Protein AF-A0A261DA82-F1 (afdb_monomer_lite)

Secondary structure (DSSP, 8-state):
-HHHHHHHHHHHHHHHHHHHHHHHHHHHHHHHHHHHSHHHHSHHHHGGGS-HHHHHHTS-HHHHHHHHTS-HHHHHHHHHHHHHHHHHHHHHHHHHHHHHHHHHHHHHHHHHHHHHHHHHHHHHHHHTT--

pLDDT: mean 86.49, std 10.35, range [43.69, 94.88]

Radius of gyration: 26.46 Å; chains: 1; bounding box: 44×28×82 Å

Foldseek 3Di:
DVLVVLLVVLVVLLVVLVVLLVVLVVQLVVLVCCQVCVCVVCVVVCVCLPDLVSVLVVDDPVVSVVLVPDDPVVSNVVSVVVSVVVVVVSNVVSVVSNVVSVVSNVVSVVSNVVSVVSNVVSVVVVVVVVD

Structure (mmCIF, N/CA/C/O backbone):
data_AF-A0A261DA82-F1
#
_entry.id   AF-A0A261DA82-F1
#
loop_
_atom_site.group_PDB
_atom_site.id
_atom_site.type_symbol
_atom_site.label_atom_id
_atom_site.label_alt_id
_atom_site.label_comp_id
_atom_site.label_asym_id
_atom_site.label_entity_id
_atom_site.label_seq_id
_atom_site.pdbx_PDB_ins_code
_atom_site.Cartn_x
_atom_site.Cartn_y
_atom_site.Cartn_z
_atom_site.occupancy
_atom_site.B_iso_or_equiv
_atom_site.auth_seq_id
_atom_site.auth_comp_id
_atom_site.auth_asym_id
_atom_site.auth_atom_id
_atom_site.pdbx_PDB_model_num
ATOM 1 N N . MET A 1 1 ? 21.618 -6.771 -39.440 1.00 57.72 1 MET A N 1
ATOM 2 C CA . MET A 1 1 ? 20.603 -7.438 -38.582 1.00 57.72 1 MET A CA 1
ATOM 3 C C . MET A 1 1 ? 20.587 -6.937 -37.140 1.00 57.72 1 MET A C 1
ATOM 5 O O . MET A 1 1 ? 19.497 -6.680 -36.649 1.00 57.72 1 MET A O 1
ATOM 9 N N . PHE A 1 2 ? 21.736 -6.742 -36.475 1.00 60.53 2 PHE A N 1
ATOM 10 C CA . PHE A 1 2 ? 21.790 -6.279 -35.074 1.00 60.53 2 PHE A CA 1
ATOM 11 C C . PHE A 1 2 ? 21.046 -4.958 -34.789 1.00 60.53 2 PHE A C 1
ATOM 13 O O . PHE A 1 2 ? 20.427 -4.854 -33.739 1.00 60.53 2 PHE A O 1
ATOM 20 N N . LYS A 1 3 ? 21.029 -3.979 -35.712 1.00 61.00 3 LYS A N 1
ATOM 21 C CA . LYS A 1 3 ? 20.269 -2.719 -35.539 1.00 61.00 3 LYS A CA 1
ATOM 22 C C . LYS A 1 3 ? 18.745 -2.940 -35.493 1.00 61.00 3 LYS A C 1
ATOM 24 O O . LYS A 1 3 ? 18.101 -2.449 -34.574 1.00 61.00 3 LYS A O 1
ATOM 29 N N . ASN A 1 4 ? 18.183 -3.740 -36.409 1.00 74.88 4 ASN A N 1
ATOM 30 C CA . ASN A 1 4 ? 16.757 -4.113 -36.368 1.00 74.88 4 ASN A CA 1
ATOM 31 C C . ASN A 1 4 ? 16.421 -4.927 -35.113 1.00 74.88 4 ASN A C 1
ATOM 33 O O . ASN A 1 4 ? 15.353 -4.748 -34.535 1.00 74.88 4 ASN A O 1
ATOM 37 N N . LEU A 1 5 ? 17.348 -5.780 -34.664 1.00 81.06 5 LEU A N 1
ATOM 38 C CA . LEU A 1 5 ? 17.188 -6.547 -33.430 1.00 81.06 5 LEU A CA 1
ATOM 39 C C . LEU A 1 5 ? 17.179 -5.633 -32.192 1.00 81.06 5 LEU A C 1
ATOM 41 O O . LEU A 1 5 ? 16.330 -5.789 -31.322 1.00 81.06 5 LEU A O 1
ATOM 45 N N . LEU A 1 6 ? 18.087 -4.651 -32.138 1.00 80.88 6 LEU A N 1
ATOM 46 C CA . LEU A 1 6 ? 18.182 -3.678 -31.050 1.00 80.88 6 LEU A CA 1
ATOM 47 C C . LEU A 1 6 ? 16.955 -2.759 -31.011 1.00 80.88 6 LEU A C 1
ATOM 49 O O . LEU A 1 6 ? 16.413 -2.511 -29.939 1.00 80.88 6 LEU A O 1
ATOM 53 N N . GLN A 1 7 ? 16.486 -2.296 -32.171 1.00 81.00 7 GLN A N 1
ATOM 54 C CA . GLN A 1 7 ? 15.291 -1.462 -32.274 1.00 81.00 7 GLN A CA 1
ATOM 55 C C . GLN A 1 7 ? 14.031 -2.216 -31.827 1.00 8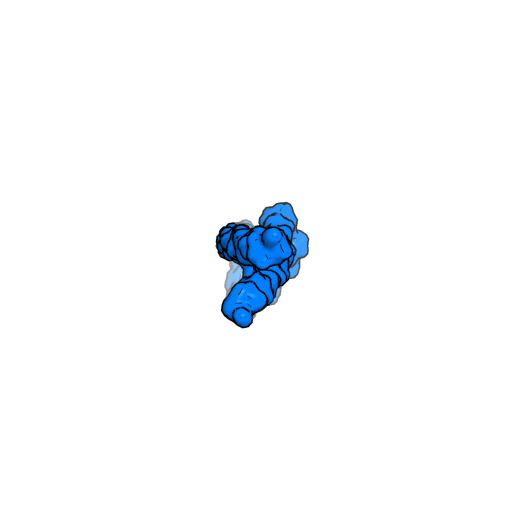1.00 7 GLN A C 1
ATOM 57 O O . GLN A 1 7 ? 13.242 -1.674 -31.051 1.00 81.00 7 GLN A O 1
ATOM 62 N N . LEU A 1 8 ? 13.869 -3.473 -32.260 1.00 85.81 8 LEU A N 1
ATOM 63 C CA . LEU A 1 8 ? 12.772 -4.335 -31.820 1.00 85.81 8 LEU A CA 1
ATOM 64 C C . LEU A 1 8 ? 12.847 -4.604 -30.310 1.00 85.81 8 LEU A C 1
ATOM 66 O O . LEU A 1 8 ? 11.846 -4.457 -29.616 1.00 85.81 8 LEU A O 1
ATOM 70 N N . TYR A 1 9 ? 14.036 -4.922 -29.788 1.00 89.69 9 TYR A N 1
ATOM 71 C CA . TYR A 1 9 ? 14.264 -5.111 -28.355 1.00 89.69 9 TYR A CA 1
ATOM 72 C C . TYR A 1 9 ? 13.869 -3.868 -27.548 1.00 89.69 9 TYR A C 1
ATOM 74 O O . TYR A 1 9 ? 13.077 -3.968 -26.612 1.00 89.69 9 TYR A O 1
ATOM 82 N N . SER A 1 10 ? 14.356 -2.682 -27.930 1.00 87.44 10 SER A N 1
ATOM 83 C CA . SER A 1 10 ? 14.021 -1.435 -27.236 1.00 87.44 10 SER A CA 1
ATOM 84 C C . SER A 1 10 ? 12.520 -1.149 -27.258 1.00 87.44 10 SER A C 1
ATOM 86 O O . SER A 1 10 ? 11.976 -0.730 -26.242 1.00 87.44 10 SER A O 1
ATOM 88 N N . MET A 1 11 ? 11.834 -1.417 -28.374 1.00 87.06 11 MET A N 1
ATOM 89 C CA . MET A 1 11 ? 10.383 -1.237 -28.476 1.00 87.06 11 MET A CA 1
ATOM 90 C C . MET A 1 11 ? 9.617 -2.186 -27.542 1.00 87.06 11 MET A C 1
ATOM 92 O O . MET A 1 11 ? 8.708 -1.748 -26.837 1.00 87.06 11 MET A O 1
ATOM 96 N N . VAL A 1 12 ? 10.012 -3.461 -27.493 1.00 90.62 12 VAL A N 1
ATOM 97 C CA . VAL A 1 12 ? 9.398 -4.466 -26.612 1.00 90.62 12 VAL A CA 1
ATOM 98 C C . VAL A 1 12 ? 9.601 -4.104 -25.139 1.00 90.62 12 VAL A C 1
ATOM 100 O O . VAL A 1 12 ? 8.647 -4.140 -24.365 1.00 90.62 12 VAL A O 1
ATOM 103 N N . ILE A 1 13 ? 10.807 -3.687 -24.743 1.00 90.88 13 ILE A N 1
ATOM 104 C CA . ILE A 1 13 ? 11.071 -3.260 -23.361 1.00 90.88 13 ILE A CA 1
ATOM 105 C C . ILE A 1 13 ? 10.278 -2.000 -22.999 1.00 90.88 13 ILE A C 1
ATOM 107 O O . ILE A 1 13 ? 9.715 -1.938 -21.908 1.00 90.88 13 ILE A O 1
ATOM 111 N N . CYS A 1 14 ? 10.177 -1.021 -23.903 1.00 90.19 14 CYS A N 1
ATOM 112 C CA . CYS A 1 14 ? 9.341 0.159 -23.681 1.00 90.19 14 CYS A CA 1
ATOM 113 C C . CYS A 1 14 ? 7.871 -0.222 -23.463 1.00 90.19 14 CYS A C 1
ATOM 115 O O . CYS A 1 14 ? 7.248 0.312 -22.550 1.00 90.19 14 CYS A O 1
ATOM 117 N N . LEU A 1 15 ? 7.335 -1.174 -24.236 1.00 90.94 15 LEU A N 1
ATOM 118 C CA . LEU A 1 15 ? 5.969 -1.670 -24.053 1.00 90.94 15 LEU A CA 1
ATOM 119 C C . LEU A 1 15 ? 5.777 -2.306 -22.670 1.00 90.94 15 LEU A C 1
ATOM 121 O O . LEU A 1 15 ? 4.830 -1.960 -21.965 1.00 90.94 15 LEU A O 1
ATOM 125 N N . PHE A 1 16 ? 6.688 -3.190 -22.251 1.00 92.56 16 PHE A N 1
ATOM 126 C CA . PHE A 1 16 ? 6.628 -3.793 -20.918 1.00 92.56 16 PHE A CA 1
ATOM 127 C C . PHE A 1 16 ? 6.737 -2.747 -19.809 1.00 92.56 16 PHE A C 1
ATOM 129 O O . PHE A 1 16 ? 5.951 -2.780 -18.867 1.00 92.56 16 PHE A O 1
ATOM 136 N N . ALA A 1 17 ? 7.650 -1.782 -19.935 1.00 90.31 17 ALA A N 1
ATOM 137 C CA . ALA A 1 17 ? 7.786 -0.699 -18.968 1.00 90.31 17 ALA A CA 1
ATOM 138 C C . ALA A 1 17 ? 6.506 0.149 -18.879 1.00 90.31 17 ALA A C 1
ATOM 140 O O . ALA A 1 17 ? 6.081 0.488 -17.777 1.00 90.31 17 ALA A O 1
ATOM 141 N N . SER A 1 18 ? 5.849 0.444 -20.007 1.00 91.44 18 SER A N 1
ATOM 142 C CA . SER A 1 18 ? 4.564 1.154 -20.025 1.00 91.44 18 SER A CA 1
ATOM 143 C C . SER A 1 18 ? 3.444 0.362 -19.350 1.00 91.44 18 SER A C 1
ATOM 145 O O . SER A 1 18 ? 2.686 0.939 -18.571 1.00 91.44 18 SER A O 1
ATOM 147 N N . LEU A 1 19 ? 3.348 -0.948 -19.601 1.00 93.56 19 LEU A N 1
ATOM 148 C CA . LEU A 1 19 ? 2.359 -1.809 -18.946 1.00 93.56 19 LEU A CA 1
ATOM 149 C C . LEU A 1 19 ? 2.5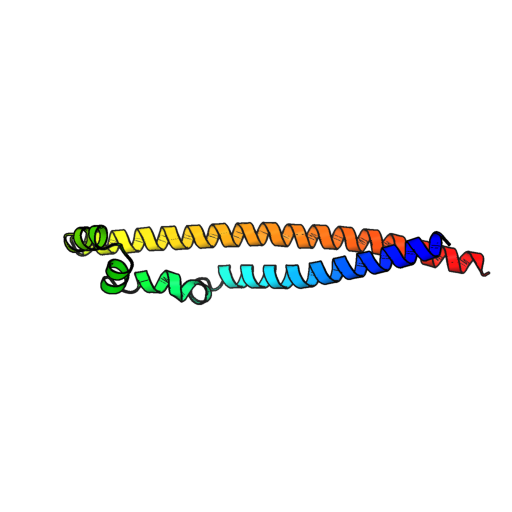96 -1.869 -17.435 1.00 93.56 19 LEU A C 1
ATOM 151 O O . LEU A 1 19 ? 1.675 -1.616 -16.661 1.00 93.56 19 LEU A O 1
ATOM 155 N N . THR A 1 20 ? 3.834 -2.127 -17.008 1.00 92.69 20 THR A N 1
ATOM 156 C CA . THR A 1 20 ? 4.209 -2.130 -15.588 1.00 92.69 20 THR A CA 1
ATOM 157 C C . THR A 1 20 ? 3.879 -0.795 -14.933 1.00 92.69 20 THR A C 1
ATOM 159 O O . THR A 1 20 ? 3.294 -0.771 -13.851 1.00 92.69 20 THR A O 1
ATOM 162 N N . LEU A 1 21 ? 4.180 0.322 -15.595 1.00 91.94 21 LEU A N 1
ATOM 163 C CA . LEU A 1 21 ? 3.878 1.655 -15.085 1.00 91.94 21 LEU A CA 1
ATOM 164 C C . LEU A 1 21 ? 2.368 1.883 -14.948 1.00 91.94 21 LEU A C 1
ATOM 166 O O . LEU A 1 21 ? 1.929 2.363 -13.907 1.00 91.94 21 LEU A O 1
ATOM 170 N N . MET A 1 22 ? 1.566 1.474 -15.934 1.00 94.88 22 MET A N 1
ATOM 171 C CA . MET A 1 22 ? 0.104 1.545 -15.857 1.00 94.88 22 MET A CA 1
ATOM 172 C C . MET A 1 22 ? -0.442 0.752 -14.661 1.00 94.88 22 MET A C 1
ATOM 174 O O . MET A 1 22 ? -1.206 1.298 -13.866 1.00 94.88 22 MET A O 1
ATOM 178 N N . PHE A 1 23 ? -0.026 -0.508 -14.492 1.00 93.56 23 PHE A N 1
ATOM 179 C CA . PHE A 1 23 ? -0.461 -1.329 -13.357 1.00 93.56 23 PHE A CA 1
ATOM 180 C C . PHE A 1 23 ? -0.025 -0.732 -12.019 1.00 93.56 23 PHE A C 1
ATOM 182 O O . PHE A 1 23 ? -0.818 -0.658 -11.081 1.00 93.56 23 PHE A O 1
ATOM 189 N N . THR A 1 24 ? 1.215 -0.256 -11.934 1.00 92.25 24 THR A N 1
ATOM 190 C CA . THR A 1 24 ? 1.761 0.298 -10.692 1.00 92.25 24 THR A CA 1
ATOM 191 C C . THR A 1 24 ? 1.066 1.605 -10.309 1.00 92.25 24 THR A C 1
ATOM 193 O O . THR A 1 24 ? 0.764 1.814 -9.137 1.00 92.25 24 THR A O 1
ATOM 196 N N . LEU A 1 25 ? 0.727 2.464 -11.277 1.00 91.88 25 LEU A N 1
ATOM 197 C CA . LEU A 1 25 ? -0.037 3.690 -11.021 1.00 91.88 25 LEU A CA 1
ATOM 198 C C . LEU A 1 25 ? -1.430 3.401 -10.451 1.00 91.88 25 LEU A C 1
ATOM 200 O O . LEU A 1 25 ? -1.861 4.087 -9.525 1.00 91.88 25 LEU A O 1
ATOM 204 N N . VAL A 1 26 ? -2.117 2.365 -10.947 1.00 94.88 26 VAL A N 1
ATOM 205 C CA . VAL A 1 26 ? -3.400 1.926 -10.370 1.00 94.88 26 VAL A CA 1
ATOM 206 C C . VAL A 1 26 ? -3.221 1.528 -8.903 1.00 94.88 26 VAL A C 1
ATOM 208 O O . VAL A 1 26 ? -4.006 1.947 -8.055 1.00 94.88 26 VAL A O 1
ATOM 211 N N . GLN A 1 27 ? -2.161 0.784 -8.584 1.00 92.38 27 GLN A N 1
ATOM 212 C CA . GLN A 1 27 ? -1.859 0.373 -7.209 1.00 92.38 27 GLN A CA 1
ATOM 213 C C . GLN A 1 27 ? -1.510 1.565 -6.301 1.00 92.38 27 GLN A C 1
ATOM 215 O O . GLN A 1 27 ? -1.960 1.628 -5.158 1.00 92.38 27 GLN A O 1
ATOM 220 N N . VAL A 1 28 ? -0.761 2.552 -6.805 1.00 91.88 28 VAL A N 1
ATOM 221 C CA . VAL A 1 28 ? -0.486 3.809 -6.083 1.00 91.88 28 VAL A CA 1
ATOM 222 C C . VAL A 1 28 ? -1.790 4.538 -5.759 1.00 91.88 28 VAL A C 1
ATOM 224 O O . VAL A 1 28 ? -2.012 4.898 -4.605 1.00 91.88 28 VAL A O 1
ATOM 227 N N . MET A 1 29 ? -2.685 4.697 -6.739 1.00 91.69 29 MET A N 1
ATOM 228 C CA . MET A 1 29 ? -3.987 5.341 -6.527 1.00 91.69 29 MET A CA 1
ATOM 229 C C . MET A 1 29 ? -4.842 4.587 -5.505 1.00 91.69 29 MET A C 1
ATOM 231 O O . MET A 1 29 ? -5.467 5.207 -4.646 1.00 91.69 29 MET A O 1
ATOM 235 N N . GLN A 1 30 ? -4.829 3.252 -5.540 1.00 90.31 30 GLN A N 1
ATOM 236 C CA . GLN A 1 30 ? -5.512 2.430 -4.541 1.00 90.31 30 GLN A CA 1
ATOM 237 C C . GLN A 1 30 ? -4.937 2.630 -3.133 1.00 90.31 30 GLN A C 1
ATOM 239 O O . GLN A 1 30 ? -5.706 2.733 -2.176 1.00 90.31 30 GLN A O 1
ATOM 244 N N . ASN A 1 31 ? -3.614 2.720 -2.981 1.00 89.56 31 ASN A N 1
ATOM 245 C CA . ASN A 1 31 ? -2.982 2.973 -1.684 1.00 89.56 31 ASN A CA 1
ATOM 246 C C . ASN A 1 31 ? -3.290 4.382 -1.165 1.00 89.56 31 ASN A C 1
ATOM 248 O O . ASN A 1 31 ? -3.623 4.532 0.006 1.00 89.56 31 ASN A O 1
ATOM 252 N N . ILE A 1 32 ? -3.288 5.396 -2.035 1.00 89.38 32 ILE A N 1
ATOM 253 C CA . ILE A 1 32 ? -3.702 6.760 -1.669 1.00 89.38 32 ILE A CA 1
ATOM 254 C C . ILE A 1 32 ? -5.157 6.764 -1.192 1.00 89.38 32 ILE A C 1
ATOM 256 O O . ILE A 1 32 ? -5.446 7.273 -0.113 1.00 89.38 32 ILE A O 1
ATOM 260 N N . ALA A 1 33 ? -6.070 6.135 -1.938 1.00 89.38 33 ALA A N 1
ATOM 261 C CA . ALA A 1 33 ? -7.470 6.027 -1.531 1.00 89.38 33 ALA A CA 1
ATOM 262 C C . ALA A 1 33 ? -7.627 5.316 -0.174 1.00 89.38 33 ALA A C 1
ATOM 264 O O . ALA A 1 33 ? -8.489 5.680 0.619 1.00 89.38 33 ALA A O 1
ATOM 265 N N . SER A 1 34 ? -6.760 4.342 0.114 1.00 87.12 34 SER A N 1
ATOM 266 C CA . SER A 1 34 ? -6.747 3.611 1.386 1.00 87.12 34 SER A CA 1
ATOM 267 C C . SER A 1 34 ? -6.295 4.470 2.568 1.00 87.12 34 SER A C 1
ATOM 269 O O . SER A 1 34 ? -6.762 4.237 3.676 1.00 87.12 34 SER A O 1
ATOM 271 N N . LEU A 1 35 ? -5.413 5.450 2.342 1.00 87.62 35 LEU A N 1
ATOM 272 C CA . LEU A 1 35 ? -4.975 6.406 3.366 1.00 87.62 35 LEU A CA 1
ATOM 273 C C . LEU A 1 35 ? -5.988 7.533 3.579 1.00 87.62 35 LEU A C 1
ATOM 275 O O . LEU A 1 35 ? -6.178 7.978 4.704 1.00 87.62 35 LEU A O 1
ATOM 279 N N . VAL A 1 36 ? -6.638 7.996 2.509 1.00 87.69 36 VAL A N 1
ATOM 280 C CA . VAL A 1 36 ? -7.610 9.100 2.583 1.00 87.69 36 VAL A CA 1
ATOM 281 C C . VAL A 1 36 ? -8.957 8.622 3.130 1.00 87.69 36 VAL A C 1
ATOM 283 O O . VAL A 1 36 ? -9.604 9.346 3.881 1.00 87.69 36 VAL A O 1
ATOM 286 N N . LEU A 1 37 ? -9.384 7.406 2.772 1.00 87.88 37 LEU A N 1
ATOM 287 C CA . LEU A 1 37 ? -10.675 6.826 3.160 1.00 87.88 37 LEU A CA 1
ATOM 288 C C . LEU A 1 37 ? -10.504 5.427 3.790 1.00 87.88 37 LEU A C 1
ATOM 290 O O . LEU A 1 37 ? -11.077 4.447 3.294 1.00 87.88 37 LEU A O 1
ATOM 294 N N . PRO A 1 38 ? -9.738 5.302 4.893 1.00 82.44 38 PRO A N 1
ATOM 295 C CA . PRO A 1 38 ? -9.449 4.009 5.510 1.00 82.44 38 PRO A CA 1
ATOM 296 C C . PRO A 1 38 ? -10.720 3.331 6.029 1.00 82.44 38 PRO A C 1
ATOM 298 O O . PRO A 1 38 ? -10.876 2.117 5.904 1.00 82.44 38 PRO A O 1
ATOM 301 N N . GLU A 1 39 ? -11.675 4.111 6.537 1.00 77.62 39 GLU A N 1
ATOM 302 C CA . GLU A 1 39 ? -12.936 3.596 7.076 1.00 77.62 39 GLU A CA 1
ATOM 303 C C . GLU A 1 39 ? -13.798 2.899 6.021 1.00 77.62 39 GLU A C 1
ATOM 305 O O . GLU A 1 39 ? -14.491 1.938 6.339 1.00 77.62 39 GLU A O 1
ATOM 310 N N . TYR A 1 40 ? -13.718 3.323 4.755 1.00 79.88 40 TYR A N 1
ATOM 311 C CA . TYR A 1 40 ? -14.495 2.723 3.672 1.00 79.88 40 TYR A CA 1
ATOM 312 C C . TYR A 1 40 ? -13.880 1.401 3.200 1.00 79.88 40 TYR A C 1
ATOM 314 O O . TYR A 1 40 ? -14.582 0.405 3.027 1.00 79.88 40 TYR A O 1
ATOM 322 N N . LYS A 1 41 ? -12.551 1.365 3.035 1.00 81.88 41 LYS A N 1
ATOM 323 C CA . LYS A 1 41 ? -11.842 0.163 2.572 1.00 81.88 41 LYS A CA 1
ATOM 324 C C . LYS A 1 41 ? -11.759 -0.918 3.650 1.00 81.88 41 LYS A C 1
ATOM 326 O O . LYS A 1 41 ? -11.922 -2.097 3.349 1.00 81.88 41 LYS A O 1
ATOM 331 N N . TYR A 1 42 ? -11.529 -0.524 4.899 1.00 83.75 42 TYR A N 1
ATOM 332 C CA . TYR A 1 42 ? -11.342 -1.445 6.021 1.00 83.75 42 TYR A CA 1
ATOM 333 C C . TYR A 1 42 ? -12.582 -1.557 6.912 1.00 83.75 42 TYR A C 1
ATOM 335 O O . TYR A 1 42 ? -12.484 -2.055 8.034 1.00 83.75 42 TYR A O 1
ATOM 343 N N . ASN A 1 43 ? -13.756 -1.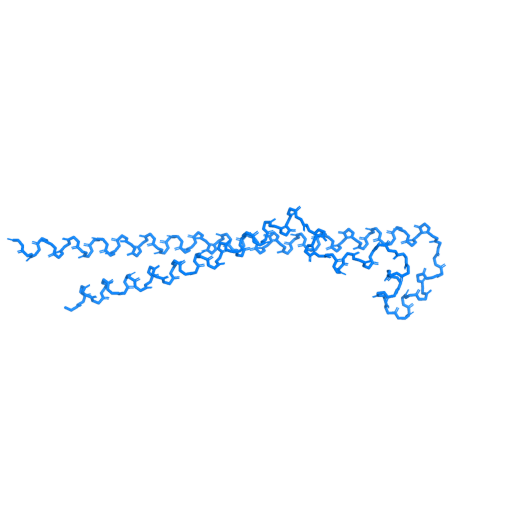161 6.403 1.00 83.44 43 ASN A N 1
ATOM 344 C CA . ASN A 1 43 ? -15.015 -1.166 7.147 1.00 83.44 43 ASN A CA 1
ATOM 345 C C . ASN A 1 43 ? -15.290 -2.518 7.818 1.00 83.44 43 ASN A C 1
ATOM 347 O O . ASN A 1 43 ? -15.624 -2.569 8.993 1.00 83.44 43 ASN A O 1
ATOM 351 N N . HIS A 1 44 ? -15.068 -3.631 7.113 1.00 81.56 44 HIS A N 1
ATOM 352 C CA . HIS A 1 44 ? -15.272 -4.969 7.675 1.00 81.56 44 HIS A CA 1
ATOM 353 C C . HIS A 1 44 ? -14.374 -5.241 8.897 1.00 81.56 44 HIS A C 1
ATOM 355 O O . HIS A 1 44 ? -14.809 -5.841 9.878 1.00 81.56 44 HIS A O 1
ATOM 361 N N . GLY A 1 45 ? -13.121 -4.782 8.863 1.00 81.56 45 GLY A N 1
ATOM 362 C CA . GLY A 1 45 ? -12.191 -4.910 9.985 1.00 81.56 45 GLY A CA 1
ATOM 363 C C . GLY A 1 45 ? -12.495 -3.947 11.132 1.00 81.56 45 GLY A C 1
ATOM 364 O O . GLY A 1 45 ? -12.233 -4.281 12.284 1.00 81.56 45 GLY A O 1
ATOM 365 N N . ILE A 1 46 ? -13.090 -2.790 10.831 1.00 86.81 46 ILE A N 1
ATOM 366 C CA . ILE A 1 46 ? -13.472 -1.770 11.815 1.00 86.81 46 ILE A CA 1
ATOM 367 C C . ILE A 1 46 ? -14.831 -2.080 12.458 1.00 86.81 46 ILE A C 1
ATOM 369 O O . ILE A 1 46 ? -15.034 -1.772 13.629 1.00 86.81 46 ILE A O 1
ATOM 373 N N . ALA A 1 47 ? -15.737 -2.753 11.743 1.00 87.56 47 ALA A N 1
ATOM 374 C CA . ALA A 1 47 ? -17.104 -3.040 12.180 1.00 87.56 47 ALA A CA 1
ATOM 375 C C . ALA A 1 47 ? -17.171 -3.805 13.510 1.00 87.56 47 ALA A C 1
ATOM 377 O O . ALA A 1 47 ? -18.103 -3.611 14.297 1.00 87.56 47 ALA A O 1
ATOM 378 N N . LYS A 1 48 ? -16.153 -4.625 13.801 1.00 89.81 48 LYS A N 1
ATOM 379 C CA . LYS A 1 48 ? -16.016 -5.332 15.082 1.00 89.81 48 LYS A CA 1
ATOM 380 C C . LYS A 1 48 ? -15.833 -4.393 16.280 1.00 89.81 48 LYS A C 1
ATOM 382 O O . LYS A 1 48 ? -16.130 -4.788 17.394 1.00 89.81 48 LYS A O 1
ATOM 387 N N . PHE A 1 49 ? -15.387 -3.157 16.067 1.00 90.00 49 PHE A N 1
ATOM 388 C CA . PHE A 1 49 ? -15.207 -2.154 17.119 1.00 90.00 49 PHE A CA 1
ATOM 389 C C . PHE A 1 49 ? -16.411 -1.210 17.276 1.00 90.00 49 PHE A C 1
ATOM 391 O O . PHE A 1 49 ? -16.391 -0.353 18.155 1.00 90.00 49 PHE A O 1
ATOM 398 N N . ASN A 1 50 ? -17.455 -1.338 16.446 1.00 88.44 50 A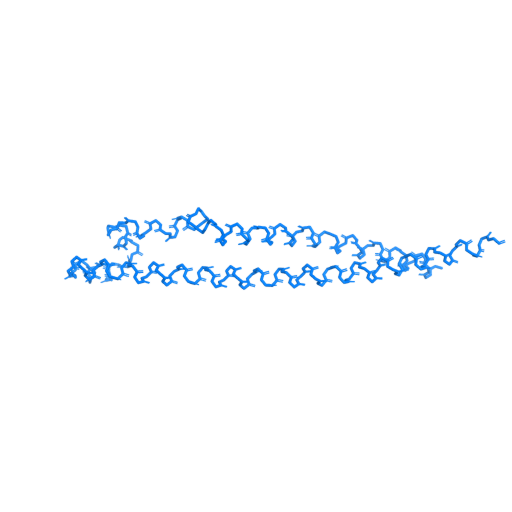SN A N 1
ATOM 399 C CA . ASN A 1 50 ? -18.620 -0.442 16.489 1.00 88.44 50 ASN A CA 1
ATOM 400 C C . ASN A 1 50 ? -19.556 -0.721 17.673 1.00 88.44 50 ASN A C 1
ATOM 402 O O . ASN A 1 50 ? -20.340 0.145 18.054 1.00 88.44 50 ASN A O 1
ATOM 406 N N . SER A 1 51 ? -19.504 -1.925 18.246 1.00 89.50 51 SER A N 1
ATOM 407 C CA . SER A 1 51 ? -20.277 -2.280 19.433 1.00 89.50 51 SER A CA 1
ATOM 408 C C . SER A 1 51 ? -19.508 -3.254 20.318 1.00 89.50 51 SER A C 1
ATOM 410 O O . SER A 1 51 ? -18.690 -4.043 19.841 1.00 89.50 51 SER A O 1
ATOM 412 N N . VAL A 1 52 ? -19.812 -3.221 21.616 1.00 88.69 52 VAL A N 1
ATOM 413 C CA . VAL A 1 52 ? -19.255 -4.157 22.601 1.00 88.69 52 VAL A CA 1
ATOM 414 C C . VAL A 1 52 ? -19.601 -5.603 22.237 1.00 88.69 52 VAL A C 1
ATOM 416 O O . VAL A 1 52 ? -18.739 -6.474 22.297 1.00 88.69 52 VAL A O 1
ATOM 419 N N . GLU A 1 53 ? -20.836 -5.849 21.797 1.00 89.19 53 GLU A N 1
ATOM 420 C CA . GLU A 1 53 ? -21.305 -7.169 21.363 1.00 89.19 53 GLU A CA 1
ATOM 421 C C . GLU A 1 53 ? -20.467 -7.702 20.192 1.00 89.19 53 GLU A C 1
ATOM 423 O O . GLU A 1 53 ? -19.956 -8.819 20.242 1.00 89.19 53 GLU A O 1
ATOM 428 N N . ASN A 1 54 ? -20.257 -6.877 19.160 1.00 90.56 54 ASN A N 1
ATOM 429 C CA . ASN A 1 54 ? -19.472 -7.254 17.987 1.00 90.56 54 ASN A CA 1
ATOM 430 C C . ASN A 1 54 ? -18.006 -7.489 18.352 1.00 90.56 54 ASN A C 1
ATOM 432 O O . ASN A 1 54 ? -17.382 -8.416 17.835 1.00 90.56 54 ASN A O 1
ATOM 436 N N . PHE A 1 55 ? -17.468 -6.680 19.266 1.00 90.94 55 PHE A N 1
ATOM 437 C CA . PHE A 1 55 ? -16.102 -6.829 19.738 1.00 90.94 55 PHE A CA 1
ATOM 438 C C . PHE A 1 55 ? -15.925 -8.155 20.473 1.00 90.94 55 PHE A C 1
ATOM 440 O O . PHE A 1 55 ? -15.030 -8.921 20.128 1.00 90.94 55 PHE A O 1
ATOM 447 N N . ILE A 1 56 ? -16.813 -8.472 21.418 1.00 90.19 56 ILE A N 1
ATOM 448 C CA . ILE A 1 56 ? -16.794 -9.732 22.170 1.00 90.19 56 ILE A CA 1
ATOM 449 C C . ILE A 1 56 ? -16.970 -10.930 21.227 1.00 90.19 56 ILE A C 1
ATOM 451 O O . ILE A 1 56 ? -16.213 -11.892 21.325 1.00 90.19 56 ILE A O 1
ATOM 455 N N . ASN A 1 57 ? -17.902 -10.854 20.273 1.00 91.81 57 ASN A N 1
ATOM 456 C CA . ASN A 1 57 ? -18.153 -11.922 19.299 1.00 91.81 57 ASN A CA 1
ATOM 457 C C . ASN A 1 57 ? -16.988 -12.134 18.318 1.00 91.81 57 ASN A C 1
ATOM 459 O O . ASN A 1 57 ? -16.858 -13.213 17.746 1.00 91.81 57 ASN A O 1
ATOM 463 N N . SER A 1 58 ? -16.127 -11.129 18.125 1.00 91.19 58 SER A N 1
ATOM 464 C CA . SER A 1 58 ? -14.915 -11.253 17.305 1.00 91.19 58 SER A CA 1
ATOM 465 C C . SER A 1 58 ? -13.759 -11.978 18.008 1.00 91.19 58 SER A C 1
ATOM 467 O O . SER A 1 58 ? -12.745 -12.276 17.374 1.00 91.19 58 SER A O 1
ATOM 469 N N . LYS A 1 59 ? -13.886 -12.246 19.314 1.00 92.19 59 LYS A N 1
ATOM 470 C CA . LYS A 1 59 ? -12.862 -12.898 20.136 1.00 92.19 59 LYS A CA 1
ATOM 471 C C . LYS A 1 59 ? -13.130 -14.388 20.288 1.00 92.19 59 LYS A C 1
ATOM 473 O O . LYS A 1 59 ? -14.243 -14.872 20.107 1.00 92.19 59 LYS A O 1
ATOM 478 N N . ASN A 1 60 ? -12.086 -15.129 20.654 1.00 93.81 60 ASN A N 1
ATOM 479 C CA . ASN A 1 60 ? -12.252 -16.532 21.015 1.00 93.81 60 ASN A CA 1
ATOM 480 C C . ASN A 1 60 ? -13.108 -16.662 22.302 1.00 93.81 60 ASN A C 1
ATOM 482 O O . ASN A 1 60 ? -13.145 -15.725 23.104 1.00 93.81 60 ASN A O 1
ATOM 486 N N . PRO A 1 61 ? -13.774 -17.810 22.537 1.00 90.56 61 PRO A N 1
ATOM 487 C CA . PRO A 1 61 ? -14.710 -17.963 23.655 1.00 90.56 61 PRO A CA 1
ATOM 488 C C . PRO A 1 61 ? -14.101 -17.673 25.036 1.00 90.56 61 PRO A C 1
ATOM 490 O O . PRO A 1 61 ? -14.739 -17.040 25.872 1.00 90.56 61 PRO A O 1
ATOM 493 N N . GLN A 1 62 ? -12.845 -18.074 25.258 1.00 91.31 62 GLN A N 1
ATOM 494 C CA . GLN A 1 62 ? -12.149 -17.866 26.533 1.00 91.31 62 GLN A CA 1
ATOM 495 C C . GLN A 1 62 ? -11.830 -16.386 26.792 1.00 91.31 62 GLN A C 1
ATOM 497 O O . GLN A 1 62 ? -11.883 -15.915 27.926 1.00 91.31 62 GLN A O 1
ATOM 502 N N . GLU A 1 63 ? -11.468 -15.636 25.753 1.00 89.75 63 GLU A N 1
ATOM 503 C CA . GLU A 1 63 ? -11.191 -14.206 25.850 1.00 89.75 63 GLU A CA 1
ATOM 504 C C . GLU A 1 63 ? -12.490 -13.398 25.940 1.00 89.75 63 GLU A C 1
ATOM 506 O O . GLU A 1 63 ? -12.559 -12.448 26.718 1.00 89.75 63 GLU A O 1
ATOM 511 N N . ALA A 1 64 ? -13.533 -13.807 25.215 1.00 90.44 64 ALA A N 1
ATOM 512 C CA . ALA A 1 64 ? -14.866 -13.222 25.296 1.00 90.44 64 ALA A CA 1
ATOM 513 C C . ALA A 1 64 ? -15.430 -13.288 26.725 1.00 90.44 64 ALA A C 1
ATOM 515 O O . ALA A 1 64 ? -15.937 -12.289 27.236 1.00 90.44 64 ALA A O 1
ATOM 516 N N . GLU A 1 65 ? -15.288 -14.432 27.398 1.00 90.56 65 GLU A N 1
ATOM 517 C CA . 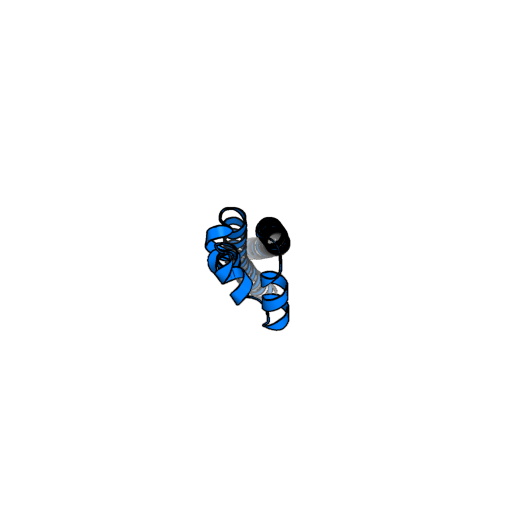GLU A 1 65 ? -15.732 -14.614 28.783 1.00 90.56 65 GLU A CA 1
ATOM 518 C C . GLU A 1 65 ? -14.955 -13.716 29.757 1.00 90.56 65 GLU A C 1
ATOM 520 O O . GLU A 1 65 ? -15.557 -13.032 30.582 1.00 90.56 65 GLU A O 1
ATOM 525 N N . LYS A 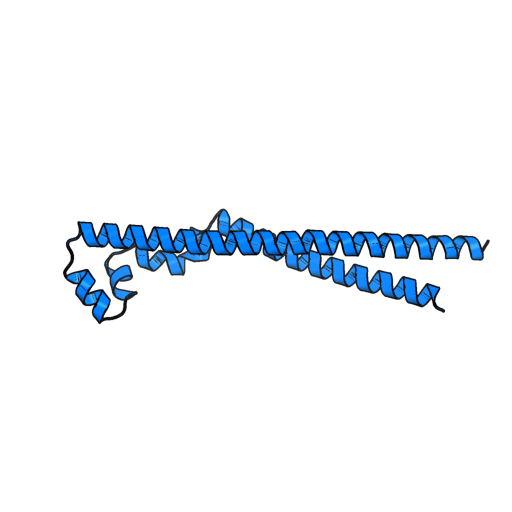1 66 ? -13.631 -13.602 29.589 1.00 90.06 66 LYS A N 1
ATOM 526 C CA . LYS A 1 66 ? -12.804 -12.666 30.371 1.00 90.06 66 LYS A CA 1
ATOM 527 C C . LYS A 1 66 ? -13.211 -11.209 30.159 1.00 90.06 66 LYS A C 1
ATOM 529 O O . LYS A 1 66 ? -13.225 -10.443 31.115 1.00 90.06 66 LYS A O 1
ATOM 534 N N . ILE A 1 67 ? -13.537 -10.819 28.926 1.00 89.56 67 ILE A N 1
ATOM 535 C CA . ILE A 1 67 ? -13.962 -9.448 28.607 1.00 89.56 67 ILE A CA 1
ATOM 536 C C . ILE A 1 67 ? -15.331 -9.144 29.224 1.00 89.56 67 ILE A C 1
ATOM 538 O O . ILE A 1 67 ? -15.533 -8.036 29.707 1.00 89.56 67 ILE A O 1
ATOM 542 N N . ARG A 1 68 ? -16.252 -10.115 29.270 1.00 90.00 68 ARG A N 1
ATOM 543 C CA . ARG A 1 68 ? -17.576 -9.950 29.900 1.00 90.00 68 ARG A CA 1
ATOM 544 C C . ARG A 1 68 ? -17.514 -9.710 31.411 1.00 90.00 68 ARG A C 1
ATOM 546 O O . ARG A 1 68 ? -18.455 -9.148 31.958 1.00 90.00 68 ARG A O 1
ATOM 553 N N . LEU A 1 69 ? -16.430 -10.124 32.069 1.00 92.12 69 LEU A N 1
ATOM 554 C CA . LEU A 1 69 ? -16.196 -9.893 33.499 1.00 92.12 69 LEU A CA 1
ATOM 555 C C . LEU A 1 69 ? -15.630 -8.496 33.805 1.00 92.12 69 LEU A C 1
ATOM 557 O O . LEU A 1 69 ? -15.574 -8.109 34.971 1.00 92.12 69 LEU A O 1
ATOM 561 N N . LEU A 1 70 ? -15.192 -7.749 32.786 1.00 89.81 70 LEU A N 1
ATOM 562 C CA . LEU A 1 70 ? -14.643 -6.405 32.954 1.00 89.81 70 LEU A CA 1
ATOM 563 C C . LEU A 1 70 ? -15.745 -5.369 33.187 1.00 89.81 70 LEU A C 1
ATOM 565 O O . LEU A 1 70 ? -16.889 -5.519 32.753 1.00 89.81 70 LEU A O 1
ATOM 569 N N . SER A 1 71 ? -15.373 -4.257 33.817 1.00 92.19 71 SER A N 1
ATOM 570 C CA . SER A 1 71 ? -16.249 -3.090 33.880 1.00 92.19 71 SER A CA 1
ATOM 571 C C . SER A 1 71 ? -16.434 -2.465 32.492 1.00 92.19 71 SER A C 1
ATOM 573 O O . SER A 1 71 ? -15.560 -2.542 31.626 1.00 92.19 71 SER A O 1
ATOM 575 N N . LYS A 1 72 ? -17.552 -1.761 32.282 1.00 88.44 72 LYS A N 1
ATOM 576 C CA . LYS A 1 72 ? -17.831 -1.065 31.013 1.00 88.44 72 LYS A CA 1
ATOM 577 C C . LYS A 1 72 ? -16.685 -0.135 30.580 1.00 88.44 72 LYS A C 1
ATOM 579 O O . LYS A 1 72 ? -16.320 -0.114 29.412 1.00 88.44 72 LYS A O 1
ATOM 584 N N . ILE A 1 73 ? -16.077 0.574 31.533 1.00 91.62 73 ILE A N 1
ATOM 585 C CA . ILE A 1 73 ? -14.965 1.505 31.282 1.00 91.62 73 ILE A CA 1
ATOM 586 C C . ILE A 1 73 ? -13.723 0.761 30.767 1.00 91.62 73 ILE A C 1
ATOM 588 O O . ILE A 1 73 ? -13.037 1.234 29.861 1.00 91.62 73 ILE A O 1
ATOM 592 N N . GLU A 1 74 ? -13.425 -0.413 31.323 1.00 91.44 74 GLU A N 1
ATOM 593 C CA . GLU A 1 74 ? -12.291 -1.235 30.892 1.00 91.44 74 GLU A CA 1
ATOM 594 C C . GLU A 1 74 ? -12.519 -1.849 29.511 1.00 91.44 74 GLU A C 1
ATOM 596 O O . GLU A 1 74 ? -11.586 -1.900 28.707 1.00 91.44 74 GLU A O 1
ATOM 601 N N . ILE A 1 75 ? -13.756 -2.260 29.214 1.00 90.69 75 ILE A N 1
ATOM 602 C CA . ILE A 1 75 ? -14.144 -2.749 27.888 1.00 90.69 75 ILE A CA 1
ATOM 603 C C . ILE A 1 75 ? -13.950 -1.644 26.846 1.00 90.69 75 ILE A C 1
ATOM 605 O O . ILE A 1 75 ? -13.262 -1.867 25.850 1.00 90.69 75 ILE A O 1
ATOM 609 N N . ASP A 1 76 ? -14.474 -0.443 27.099 1.00 91.25 76 ASP A N 1
ATOM 610 C CA . ASP A 1 76 ? -14.348 0.697 26.182 1.00 91.25 76 ASP A CA 1
ATOM 611 C C . ASP A 1 76 ? -12.874 1.071 25.954 1.00 91.25 76 ASP A C 1
ATOM 613 O O . ASP A 1 76 ? -12.444 1.321 24.824 1.00 91.25 76 ASP A O 1
ATOM 617 N N . LYS A 1 77 ? -12.052 1.039 27.013 1.00 93.31 77 LYS A N 1
ATOM 618 C CA . LYS A 1 77 ? -10.604 1.266 26.906 1.00 93.31 77 LYS A CA 1
ATOM 619 C C . LYS A 1 77 ? -9.921 0.198 26.048 1.00 93.31 77 LYS A C 1
ATOM 621 O O . LYS A 1 77 ? -9.076 0.542 25.220 1.00 93.31 77 LYS A O 1
ATOM 626 N N . LYS A 1 78 ? -10.283 -1.078 26.219 1.00 92.44 78 LYS A N 1
ATOM 627 C CA . LYS A 1 78 ? -9.723 -2.188 25.435 1.00 92.44 78 LYS A CA 1
ATOM 628 C C . LYS A 1 78 ? -10.123 -2.088 23.959 1.00 92.44 78 LYS A C 1
ATOM 630 O O . LYS A 1 78 ? -9.255 -2.215 23.100 1.00 92.44 78 LYS A O 1
ATOM 635 N N . ILE A 1 79 ? -11.390 -1.781 23.669 1.00 92.44 79 ILE A N 1
ATOM 636 C CA . ILE A 1 79 ? -11.894 -1.558 22.302 1.00 92.44 79 ILE A CA 1
ATOM 637 C C . ILE A 1 79 ? -11.119 -0.430 21.620 1.00 92.44 79 ILE A C 1
ATOM 639 O O . ILE A 1 79 ? -10.624 -0.613 20.511 1.00 92.44 79 ILE A O 1
ATOM 643 N N . ASN A 1 80 ? -10.970 0.718 22.285 1.00 92.19 80 ASN A N 1
ATOM 644 C CA . ASN A 1 80 ? -10.273 1.871 21.713 1.00 92.19 80 ASN A CA 1
ATOM 645 C C . ASN A 1 80 ? -8.787 1.593 21.458 1.00 92.19 80 ASN A C 1
ATOM 647 O O . ASN A 1 80 ? -8.259 1.992 20.418 1.00 92.19 80 ASN A O 1
ATOM 651 N N . LEU A 1 81 ? -8.119 0.889 22.376 1.00 93.62 81 LEU A N 1
ATOM 652 C CA . LEU A 1 81 ? -6.719 0.506 22.215 1.00 93.62 81 LEU A CA 1
ATOM 653 C C . LEU A 1 81 ? -6.533 -0.433 21.018 1.00 93.62 81 LEU A C 1
ATOM 655 O O . LEU A 1 81 ? -5.688 -0.182 20.164 1.00 93.62 81 LEU A O 1
ATOM 659 N N . GLU A 1 82 ? -7.344 -1.485 20.920 1.00 93.25 82 GLU A N 1
ATOM 660 C CA . GLU A 1 82 ? -7.253 -2.430 19.806 1.00 93.25 82 GLU A CA 1
ATOM 661 C C . GLU A 1 82 ? -7.653 -1.807 18.469 1.00 93.25 82 GLU A C 1
ATOM 663 O O . GLU A 1 82 ? -7.011 -2.084 17.457 1.00 93.25 82 GLU A O 1
ATOM 668 N N . LYS A 1 83 ? -8.664 -0.930 18.456 1.00 91.38 83 LYS A N 1
ATOM 669 C CA . LYS A 1 83 ? -9.032 -0.159 17.265 1.00 91.38 83 LYS A CA 1
ATOM 670 C C . LYS A 1 83 ? -7.867 0.713 16.805 1.00 91.38 83 LYS A C 1
ATOM 672 O O . LYS A 1 83 ? -7.554 0.727 15.620 1.00 91.38 83 LYS A O 1
ATOM 677 N N . THR A 1 84 ? -7.209 1.406 17.733 1.00 91.25 84 THR A N 1
ATOM 678 C CA . THR A 1 84 ? -6.053 2.261 17.421 1.00 91.25 84 THR A CA 1
ATOM 679 C C . THR A 1 84 ? -4.897 1.438 16.865 1.00 91.25 84 THR A C 1
ATOM 681 O O . THR A 1 84 ? -4.365 1.781 15.814 1.00 91.25 84 THR A O 1
ATOM 684 N N . ASN A 1 85 ? -4.563 0.318 17.508 1.00 92.69 85 ASN A N 1
ATOM 685 C CA . ASN A 1 85 ? -3.496 -0.569 17.046 1.00 92.69 85 ASN A CA 1
ATOM 686 C C . ASN A 1 85 ? -3.793 -1.140 15.653 1.00 92.69 85 ASN A C 1
ATOM 688 O O . ASN A 1 85 ? -2.920 -1.134 14.791 1.00 92.69 85 ASN A O 1
ATOM 692 N N . TYR A 1 86 ? -5.033 -1.578 15.413 1.00 90.94 86 TYR A N 1
ATOM 693 C CA . TYR A 1 86 ? -5.460 -2.076 14.107 1.00 90.94 86 TYR A CA 1
ATOM 694 C C . TYR A 1 86 ? -5.323 -1.003 13.018 1.00 90.94 86 TYR A C 1
ATOM 696 O O . TYR A 1 86 ? -4.796 -1.278 11.944 1.00 90.94 86 TYR A O 1
ATOM 704 N N . MET A 1 87 ? -5.759 0.231 13.293 1.00 89.44 87 MET A N 1
ATOM 705 C CA . MET A 1 87 ? -5.640 1.325 12.324 1.00 89.44 87 MET A CA 1
ATOM 706 C C . MET A 1 87 ? -4.177 1.690 12.053 1.00 89.44 87 MET A C 1
ATOM 708 O O . MET A 1 87 ? -3.820 1.912 10.901 1.00 89.44 87 MET A O 1
ATOM 712 N N . GLN A 1 88 ? -3.319 1.680 13.077 1.00 90.56 88 GLN A N 1
ATOM 713 C CA . GLN A 1 88 ? -1.881 1.921 12.918 1.00 90.56 88 GLN A CA 1
ATOM 714 C C . GLN A 1 88 ? -1.190 0.841 12.077 1.00 90.56 88 GLN A C 1
ATOM 716 O O . GLN A 1 88 ? -0.330 1.157 11.257 1.00 90.56 88 GLN A O 1
ATOM 721 N N . GLU A 1 89 ? -1.556 -0.428 12.261 1.00 90.44 89 GLU A N 1
ATOM 722 C CA . GLU A 1 89 ? -1.022 -1.539 11.467 1.00 90.44 89 GLU A CA 1
ATOM 723 C C . GLU A 1 89 ? -1.418 -1.401 9.992 1.00 90.44 89 GLU A C 1
ATOM 725 O O . GLU A 1 89 ? -0.565 -1.422 9.104 1.00 90.44 89 GLU A O 1
ATOM 730 N N . VAL A 1 90 ? -2.701 -1.140 9.741 1.00 89.50 90 VAL A N 1
ATOM 731 C CA . VAL A 1 90 ? -3.239 -0.905 8.398 1.00 89.50 90 VAL A CA 1
ATOM 732 C C . VAL A 1 90 ? -2.578 0.295 7.712 1.00 89.50 90 VAL A C 1
ATOM 734 O O . VAL A 1 90 ? -2.243 0.231 6.525 1.00 89.50 90 VAL A O 1
ATOM 737 N N . GLU A 1 91 ? -2.390 1.399 8.435 1.00 89.69 91 GLU A N 1
ATOM 738 C CA . GLU A 1 91 ? -1.737 2.602 7.917 1.00 89.69 91 GLU A CA 1
ATOM 739 C C . GLU A 1 91 ? -0.278 2.317 7.550 1.00 89.69 91 GLU A C 1
ATOM 741 O O . GLU A 1 91 ? 0.154 2.634 6.439 1.00 89.69 91 GLU A O 1
ATOM 746 N N . LYS A 1 92 ? 0.462 1.645 8.439 1.00 90.69 92 LYS A N 1
ATOM 747 C CA . LYS A 1 92 ? 1.860 1.269 8.214 1.00 90.69 92 LYS A CA 1
ATOM 748 C C . LYS A 1 92 ? 2.027 0.410 6.961 1.00 90.69 92 LYS A C 1
ATOM 750 O O . LYS A 1 92 ? 2.886 0.716 6.132 1.00 90.69 92 LYS A O 1
ATOM 755 N N . ASP A 1 93 ? 1.203 -0.620 6.797 1.00 90.38 93 ASP A N 1
ATOM 756 C CA . ASP A 1 93 ? 1.249 -1.495 5.621 1.00 90.38 93 ASP A CA 1
ATOM 757 C C . ASP A 1 93 ? 0.894 -0.735 4.342 1.00 90.38 93 ASP A C 1
ATOM 759 O O . ASP A 1 93 ? 1.539 -0.893 3.301 1.00 90.38 93 ASP A O 1
ATOM 763 N N . THR A 1 94 ? -0.102 0.149 4.416 1.00 90.50 94 THR A N 1
ATOM 764 C CA . THR A 1 94 ? -0.506 0.978 3.277 1.00 90.50 94 THR A CA 1
ATOM 765 C C . THR A 1 94 ? 0.616 1.938 2.861 1.00 90.50 94 THR A C 1
ATOM 767 O O . THR A 1 94 ? 0.900 2.061 1.667 1.00 90.50 94 THR A O 1
ATOM 770 N N . ILE A 1 95 ? 1.301 2.574 3.819 1.00 91.81 95 ILE A N 1
ATOM 771 C CA . ILE A 1 95 ? 2.460 3.444 3.566 1.00 91.81 95 ILE A CA 1
ATOM 772 C C . ILE A 1 95 ? 3.614 2.645 2.959 1.00 91.81 95 ILE A C 1
ATOM 774 O O . ILE A 1 95 ? 4.207 3.078 1.970 1.00 91.81 95 ILE A O 1
ATOM 778 N N . PHE A 1 96 ? 3.923 1.468 3.505 1.00 93.62 96 PHE A N 1
ATOM 779 C CA . PHE A 1 96 ? 4.979 0.611 2.969 1.00 93.62 96 PHE A CA 1
ATOM 780 C C . PHE A 1 96 ? 4.707 0.227 1.508 1.00 93.62 96 PHE A C 1
ATOM 782 O O . PHE A 1 96 ? 5.574 0.389 0.643 1.00 93.62 96 PHE A O 1
ATOM 789 N N . ASN A 1 97 ? 3.478 -0.197 1.206 1.00 91.31 97 ASN A N 1
ATOM 790 C CA . ASN A 1 97 ? 3.059 -0.530 -0.153 1.00 91.31 97 ASN A CA 1
ATOM 791 C C . ASN A 1 97 ? 3.094 0.693 -1.080 1.00 91.31 97 ASN A C 1
ATOM 793 O O . ASN A 1 97 ? 3.469 0.577 -2.246 1.00 91.31 97 ASN A O 1
ATOM 797 N N . LEU A 1 98 ? 2.735 1.880 -0.583 1.00 93.31 98 LEU A N 1
ATOM 798 C CA . LEU A 1 98 ? 2.830 3.124 -1.344 1.00 93.31 98 LEU A CA 1
ATOM 799 C C . LEU A 1 98 ? 4.282 3.454 -1.713 1.00 93.31 98 LEU A C 1
ATOM 801 O O . LEU A 1 98 ? 4.548 3.784 -2.870 1.00 93.31 98 LEU A O 1
ATOM 805 N N . ILE A 1 99 ? 5.216 3.322 -0.767 1.00 92.94 99 ILE A N 1
ATOM 806 C CA . ILE A 1 99 ? 6.650 3.530 -1.010 1.00 92.94 99 ILE A CA 1
ATOM 807 C C . ILE A 1 99 ? 7.149 2.530 -2.055 1.00 92.94 99 ILE A C 1
ATOM 809 O O . ILE A 1 99 ? 7.719 2.943 -3.063 1.00 92.94 99 ILE A O 1
ATOM 813 N N . SER A 1 100 ? 6.872 1.237 -1.861 1.00 93.75 100 SER A N 1
ATOM 814 C CA . SER A 1 100 ? 7.299 0.175 -2.780 1.00 93.75 100 SER A CA 1
ATOM 815 C C . SER A 1 100 ? 6.785 0.404 -4.206 1.00 93.75 100 SER A C 1
ATOM 817 O O . SER A 1 100 ? 7.561 0.401 -5.165 1.00 93.75 100 SER A O 1
ATOM 819 N N . ASN A 1 101 ? 5.491 0.700 -4.358 1.00 91.69 101 ASN A N 1
ATOM 820 C CA . ASN A 1 101 ? 4.894 0.974 -5.663 1.00 91.69 101 ASN A CA 1
ATOM 821 C C . ASN A 1 101 ? 5.462 2.255 -6.293 1.00 91.69 101 ASN A C 1
ATOM 823 O O . ASN A 1 101 ? 5.708 2.297 -7.495 1.00 91.69 101 ASN A O 1
ATOM 827 N N . THR A 1 102 ? 5.749 3.287 -5.499 1.00 91.00 102 THR A N 1
ATOM 828 C CA . THR A 1 102 ? 6.392 4.509 -6.005 1.00 91.00 102 THR A CA 1
ATOM 829 C C . THR A 1 102 ? 7.808 4.226 -6.512 1.00 91.00 102 THR A C 1
ATOM 831 O O . THR A 1 102 ? 8.190 4.723 -7.572 1.00 91.00 102 THR A O 1
ATOM 834 N N . THR A 1 103 ? 8.574 3.374 -5.823 1.00 94.25 103 THR A N 1
ATOM 835 C CA . THR A 1 103 ? 9.880 2.909 -6.313 1.00 94.25 103 THR A CA 1
ATOM 836 C C . THR A 1 103 ? 9.740 2.212 -7.666 1.00 94.25 103 THR A C 1
ATOM 838 O O . THR A 1 103 ? 10.484 2.538 -8.589 1.00 94.25 103 THR A O 1
ATOM 841 N N . TRP A 1 104 ? 8.744 1.337 -7.836 1.00 92.62 104 TRP A N 1
ATOM 842 C CA . TRP A 1 104 ? 8.469 0.680 -9.120 1.00 92.62 104 TRP A CA 1
ATOM 843 C C . TRP A 1 104 ? 8.098 1.653 -10.241 1.00 92.62 104 TRP A C 1
ATOM 845 O O . TRP A 1 104 ? 8.537 1.457 -11.378 1.00 92.62 104 TRP A O 1
ATOM 855 N N . VAL A 1 105 ? 7.351 2.722 -9.942 1.00 92.19 105 VAL A N 1
ATOM 856 C CA . VAL A 1 105 ? 7.081 3.799 -10.911 1.00 92.19 105 VAL A CA 1
ATOM 857 C C . VAL A 1 105 ? 8.390 4.453 -11.349 1.00 92.19 105 VAL A C 1
ATOM 859 O O . VAL A 1 105 ? 8.639 4.571 -12.549 1.00 92.19 105 VAL A O 1
ATOM 862 N N . ILE A 1 106 ? 9.254 4.825 -10.400 1.00 93.12 106 ILE A N 1
ATOM 863 C CA . ILE A 1 106 ? 10.535 5.482 -10.695 1.00 93.12 106 ILE A CA 1
ATOM 864 C C . ILE A 1 106 ? 11.439 4.566 -11.526 1.00 93.12 106 ILE A C 1
ATOM 866 O O . ILE A 1 106 ? 11.954 4.985 -12.564 1.00 93.12 106 ILE A O 1
ATOM 870 N N . THR A 1 107 ? 11.598 3.304 -11.125 1.00 93.12 107 THR A N 1
ATOM 871 C CA . THR A 1 107 ? 12.389 2.322 -11.874 1.00 93.12 107 THR A CA 1
ATOM 872 C C . THR A 1 107 ? 11.836 2.137 -13.286 1.00 93.12 107 THR A C 1
ATOM 874 O O . THR A 1 107 ? 12.596 2.218 -14.250 1.00 93.12 107 THR A O 1
ATOM 877 N N . SER A 1 108 ? 10.520 1.969 -13.442 1.00 90.31 108 SER A N 1
ATOM 878 C CA . SER A 1 108 ? 9.890 1.786 -14.758 1.00 90.31 108 SER A CA 1
ATOM 879 C C . SER A 1 108 ? 10.090 3.000 -15.667 1.00 90.31 108 SER A C 1
ATOM 881 O O . SER A 1 108 ? 10.377 2.833 -16.851 1.00 90.31 108 SER A O 1
ATOM 883 N N . LEU A 1 109 ? 10.016 4.219 -15.119 1.00 92.06 109 LEU A N 1
ATOM 884 C CA . LEU A 1 109 ? 10.305 5.452 -15.856 1.00 92.06 109 LEU A CA 1
ATOM 885 C C . LEU A 1 109 ? 11.757 5.510 -16.329 1.00 92.06 109 LEU A C 1
ATOM 887 O O . LEU A 1 109 ? 12.002 5.810 -17.495 1.00 92.06 109 LEU A O 1
ATOM 891 N N . ILE A 1 110 ? 12.720 5.196 -15.457 1.00 93.31 110 ILE A N 1
ATOM 892 C CA . ILE A 1 110 ? 14.144 5.180 -15.820 1.00 93.31 110 ILE A CA 1
ATOM 893 C C . ILE A 1 110 ? 14.390 4.178 -16.953 1.00 93.31 110 ILE A C 1
ATOM 895 O O . ILE A 1 110 ? 15.010 4.523 -17.961 1.00 93.31 110 ILE A O 1
ATOM 899 N N . PHE A 1 111 ? 13.859 2.958 -16.827 1.00 89.12 111 PHE A N 1
ATOM 900 C CA . PHE A 1 111 ? 13.976 1.933 -17.864 1.00 89.12 111 PHE A CA 1
ATOM 901 C C . PHE A 1 111 ? 13.354 2.385 -19.183 1.00 89.12 111 PHE A C 1
ATOM 903 O O . PHE A 1 111 ? 13.995 2.252 -20.229 1.00 89.12 111 PHE A O 1
ATOM 910 N N . PHE A 1 112 ? 12.150 2.955 -19.138 1.00 90.12 112 PHE A N 1
ATOM 911 C CA . PHE A 1 112 ? 11.475 3.481 -20.317 1.00 90.12 112 PHE A CA 1
ATOM 912 C C . PHE A 1 112 ? 12.306 4.575 -20.997 1.00 90.12 112 PHE A C 1
ATOM 914 O O . PHE A 1 112 ? 12.547 4.497 -22.197 1.00 90.12 112 PHE A O 1
ATOM 921 N N . ILE A 1 113 ? 12.810 5.557 -20.241 1.00 91.50 113 ILE A N 1
ATOM 922 C CA . ILE A 1 113 ? 13.610 6.668 -20.777 1.00 91.50 113 ILE A CA 1
ATOM 923 C C . ILE A 1 113 ? 14.888 6.149 -21.444 1.00 91.50 113 ILE A C 1
ATOM 925 O O . ILE A 1 113 ? 15.189 6.541 -22.572 1.00 91.50 113 ILE A O 1
ATOM 929 N N . ILE A 1 114 ? 15.627 5.248 -20.789 1.00 91.62 114 ILE A N 1
ATOM 930 C CA . ILE A 1 114 ? 16.865 4.681 -21.344 1.00 91.62 114 ILE A CA 1
ATOM 931 C C . ILE A 1 114 ? 16.579 3.958 -22.666 1.00 91.62 114 ILE A C 1
ATOM 933 O O . ILE A 1 114 ? 17.239 4.221 -23.674 1.00 91.62 114 ILE A O 1
ATOM 937 N N . HIS A 1 115 ? 15.577 3.076 -22.691 1.00 87.62 115 HIS A N 1
ATOM 938 C CA . HIS A 1 115 ? 15.262 2.284 -23.883 1.00 87.62 115 HIS A CA 1
ATOM 939 C C . HIS A 1 115 ? 14.656 3.138 -25.000 1.00 87.62 115 HIS A C 1
ATOM 941 O O . HIS A 1 115 ? 14.956 2.917 -26.174 1.00 87.62 115 HIS A O 1
ATOM 947 N N . TRP A 1 116 ? 13.897 4.175 -24.654 1.00 87.38 116 TRP A N 1
ATOM 948 C CA . TRP A 1 116 ? 13.406 5.169 -25.600 1.00 87.38 116 TRP A CA 1
ATOM 949 C C . TRP A 1 116 ? 14.546 5.950 -26.268 1.00 87.38 116 TRP A C 1
ATOM 951 O O . TRP A 1 116 ? 14.544 6.147 -27.486 1.00 87.38 116 TRP A O 1
ATOM 961 N N . LEU A 1 117 ? 15.557 6.366 -25.498 1.00 87.81 117 LEU A N 1
ATOM 962 C CA . LEU A 1 117 ? 16.735 7.046 -26.041 1.00 87.81 117 LEU A CA 1
ATOM 963 C C . LEU A 1 117 ? 17.551 6.127 -26.960 1.00 87.81 117 LEU A C 1
ATOM 965 O O . LEU A 1 117 ? 17.983 6.571 -28.028 1.00 87.81 117 LEU A O 1
ATOM 969 N N . LEU A 1 118 ? 17.717 4.851 -26.592 1.00 85.75 118 LEU A N 1
ATOM 970 C CA . LEU A 1 118 ? 18.370 3.843 -27.437 1.00 85.75 118 LEU A CA 1
ATOM 971 C C . LEU A 1 118 ? 17.621 3.644 -28.758 1.00 85.75 118 LEU A C 1
ATOM 973 O O . LEU A 1 118 ? 18.236 3.698 -29.826 1.00 85.75 118 LEU A O 1
ATOM 977 N N . TYR A 1 119 ? 16.295 3.508 -28.695 1.00 83.00 119 TYR A N 1
ATOM 978 C CA . TYR A 1 119 ? 15.434 3.426 -29.871 1.00 83.00 119 TYR A CA 1
ATOM 979 C C . TYR A 1 119 ? 15.618 4.645 -30.789 1.00 83.00 119 TYR A C 1
ATOM 981 O O . TYR A 1 119 ? 15.905 4.500 -31.980 1.00 83.00 119 TYR A O 1
ATOM 989 N N . LYS A 1 120 ? 15.535 5.861 -30.230 1.00 82.31 120 LYS A N 1
ATOM 990 C CA . LYS A 1 120 ? 15.666 7.112 -30.993 1.00 82.31 120 LYS A CA 1
ATOM 991 C C . LYS A 1 120 ? 17.043 7.249 -31.649 1.00 82.31 120 LYS A C 1
ATOM 993 O O . LYS A 1 120 ? 17.130 7.691 -32.794 1.00 82.31 120 LYS A O 1
ATOM 998 N N . LYS A 1 121 ? 18.117 6.863 -30.950 1.00 81.12 121 LYS A N 1
ATOM 999 C CA . LYS A 1 121 ? 19.486 6.881 -31.491 1.00 81.12 121 LYS A CA 1
ATOM 1000 C C . LYS A 1 121 ? 19.658 5.866 -32.625 1.00 81.12 121 LYS A C 1
ATOM 1002 O O . LYS A 1 121 ? 20.230 6.213 -33.654 1.00 81.12 121 LYS A O 1
ATOM 1007 N N . SER A 1 122 ? 19.128 4.652 -32.465 1.00 76.19 122 SER A N 1
ATOM 1008 C CA . SER A 1 122 ? 19.172 3.613 -33.504 1.00 76.19 122 SER A CA 1
ATOM 1009 C C . SER A 1 122 ? 18.394 4.018 -34.760 1.00 76.19 122 SER A C 1
ATOM 1011 O O . SER A 1 122 ? 18.853 3.767 -35.869 1.00 76.19 122 SER A O 1
ATOM 1013 N N . SER A 1 123 ? 17.245 4.682 -34.596 1.00 72.31 123 SER A N 1
ATOM 1014 C CA . SER A 1 123 ? 16.418 5.149 -35.714 1.00 72.31 123 SER A CA 1
ATOM 1015 C C . SER A 1 123 ? 17.065 6.304 -36.493 1.00 72.31 123 SER A C 1
ATOM 1017 O O . SER A 1 123 ? 17.049 6.283 -37.721 1.00 72.31 123 SER A O 1
ATOM 1019 N N . LYS A 1 124 ? 17.701 7.275 -35.816 1.00 67.44 124 LYS A N 1
ATOM 1020 C CA . LYS A 1 124 ? 18.412 8.380 -36.493 1.00 67.44 124 LYS A CA 1
ATOM 1021 C C . LYS A 1 124 ? 19.565 7.897 -37.377 1.00 67.44 124 LYS A C 1
ATOM 1023 O O . LYS A 1 124 ? 19.681 8.342 -38.511 1.00 67.44 124 LYS A O 1
ATOM 1028 N N . HIS A 1 125 ? 20.356 6.944 -36.888 1.00 58.88 125 HIS A N 1
ATOM 1029 C CA . HIS A 1 125 ? 21.501 6.395 -37.621 1.00 58.88 125 HIS A CA 1
ATOM 1030 C C . HIS A 1 125 ? 21.107 5.606 -38.883 1.00 58.88 125 HIS A C 1
ATOM 1032 O O . HIS A 1 125 ? 21.957 5.355 -39.729 1.00 58.88 125 HIS A O 1
ATOM 1038 N N . HIS A 1 126 ? 19.844 5.177 -38.994 1.00 53.38 126 HIS A N 1
ATOM 1039 C CA . HIS A 1 126 ? 19.314 4.517 -40.188 1.00 53.38 126 HIS A CA 1
ATOM 1040 C C . HIS A 1 126 ? 18.952 5.524 -41.288 1.00 53.38 126 HIS A C 1
ATOM 1042 O O . HIS A 1 126 ? 19.095 5.214 -42.463 1.00 53.38 126 HIS A O 1
ATOM 1048 N N . CYS A 1 127 ? 18.530 6.735 -40.913 1.00 51.03 127 CYS A N 1
ATOM 1049 C CA . CYS A 1 127 ? 18.179 7.792 -41.864 1.00 51.03 127 CYS A CA 1
ATOM 1050 C C . CYS A 1 127 ? 19.421 8.388 -42.554 1.00 51.03 127 CYS A C 1
ATOM 1052 O O . CYS A 1 127 ? 19.352 8.764 -43.716 1.00 51.03 127 CYS A O 1
ATOM 1054 N N . GLU A 1 128 ? 20.561 8.436 -41.855 1.00 53.16 128 GLU A N 1
ATOM 1055 C CA . GLU A 1 128 ? 21.842 8.925 -42.398 1.00 53.16 128 GLU A CA 1
ATOM 1056 C C . GLU A 1 128 ? 22.568 7.904 -43.295 1.00 53.16 128 GLU A C 1
ATOM 1058 O O . GLU A 1 128 ? 23.400 8.303 -44.093 1.00 53.16 128 GLU A O 1
ATOM 1063 N N . GLU A 1 129 ? 22.269 6.602 -43.198 1.00 52.09 129 GLU A N 1
ATOM 1064 C CA . GLU A 1 129 ? 22.851 5.564 -44.080 1.00 52.09 129 GLU A CA 1
ATOM 1065 C C . GLU A 1 129 ? 22.093 5.406 -45.417 1.00 52.09 129 GLU A C 1
ATOM 1067 O O . GLU A 1 129 ? 22.537 4.658 -46.284 1.00 52.09 129 GLU A O 1
ATOM 1072 N N . ILE A 1 130 ? 20.938 6.064 -45.575 1.00 52.62 130 ILE A N 1
ATOM 1073 C CA . ILE A 1 130 ? 20.072 5.976 -46.769 1.00 52.62 130 ILE A CA 1
ATOM 1074 C C . ILE A 1 130 ? 20.245 7.198 -47.700 1.00 52.62 130 ILE A C 1
ATOM 1076 O O . ILE A 1 130 ? 19.767 7.173 -48.834 1.00 52.62 130 ILE A O 1
ATOM 1080 N N . LEU A 1 131 ? 20.934 8.246 -47.239 1.00 43.69 131 LEU A N 1
ATOM 1081 C CA . LEU A 1 131 ? 21.198 9.499 -47.958 1.00 43.69 131 LEU A CA 1
ATOM 1082 C C . LEU A 1 131 ? 22.631 9.525 -48.498 1.00 43.69 131 LEU A C 1
ATOM 1084 O O . LEU A 1 131 ? 22.804 10.014 -49.636 1.00 43.69 131 LEU A O 1
#

Sequence (131 aa):
MFKNLLQLYSMVICLFASLTLMFTLVQVMQNIASLVLPEYKYNHGIAKFNSVENFINSKNPQEAEKIRLLSKIEIDKKINLEKTNYMQEVEKDTIFNLISNTTWVITSLIFFIIHWLLYKKSSKHHCEEIL